Protein AF-A0A6G3ZA09-F1 (afdb_monomer)

pLDDT: mean 88.17, std 11.5, range [48.12, 97.81]

Mean predicted aligned error: 4.64 Å

Foldseek 3Di:
DQAEDFPVNDDAQDWDWDPPDPVQTFTWGWHDDPWIWIHLPDPPDDIWTWDDWQCDDPRYTDIDTDDDRDGDDD

Solvent-accessible surface area (backbone atoms only — not comparable to full-atom values): 4705 Å² total; per-residue (Å²): 131,84,74,61,69,48,75,87,76,59,54,63,71,37,74,43,79,51,91,51,55,91,91,56,73,44,51,35,35,33,38,66,65,99,60,40,34,37,39,42,80,35,95,91,59,74,69,20,46,55,59,67,62,64,46,76,52,99,82,38,51,45,67,43,60,81,52,82,80,50,84,70,80,130

Structure (mmCIF, N/CA/C/O backbone):
data_AF-A0A6G3ZA09-F1
#
_entry.id   AF-A0A6G3ZA09-F1
#
loop_
_atom_site.group_PDB
_atom_site.id
_atom_site.type_symbol
_atom_site.label_atom_id
_atom_site.label_alt_id
_atom_site.label_comp_id
_atom_site.label_asym_id
_atom_site.label_entity_id
_atom_site.label_seq_id
_atom_site.pdbx_PDB_ins_code
_atom_site.Cartn_x
_atom_site.Cartn_y
_atom_site.Cartn_z
_atom_site.occupancy
_atom_site.B_iso_or_equiv
_atom_site.auth_seq_id
_atom_site.auth_comp_id
_atom_site.auth_asym_id
_atom_site.auth_atom_id
_atom_site.pdbx_PDB_model_num
ATOM 1 N N . LEU A 1 1 ? 2.289 -13.554 5.452 1.00 48.12 1 LEU A N 1
ATOM 2 C CA . LEU A 1 1 ? 1.286 -12.475 5.591 1.00 48.12 1 LEU A CA 1
ATOM 3 C C . LEU A 1 1 ? -0.077 -13.020 5.192 1.00 48.12 1 LEU A C 1
ATOM 5 O O . LEU A 1 1 ? -0.246 -13.456 4.060 1.00 48.12 1 LEU A O 1
ATOM 9 N N . SER A 1 2 ? -1.018 -13.081 6.130 1.00 57.81 2 SER A N 1
ATOM 10 C CA . SER A 1 2 ? -2.387 -13.539 5.875 1.00 57.81 2 SER A CA 1
ATOM 11 C C . SER A 1 2 ? -3.194 -12.443 5.170 1.00 57.81 2 SER A C 1
ATOM 13 O O . SER A 1 2 ? -3.949 -11.744 5.824 1.00 57.81 2 SER A O 1
ATOM 15 N N . GLY A 1 3 ? -3.005 -12.289 3.854 1.00 77.50 3 GLY A N 1
ATOM 16 C CA . GLY A 1 3 ? -3.918 -11.713 2.841 1.00 77.50 3 GLY A CA 1
ATOM 17 C C . GLY A 1 3 ? -4.528 -10.306 2.995 1.00 77.50 3 GLY A C 1
ATOM 18 O O . GLY A 1 3 ? -5.046 -9.782 2.014 1.00 77.50 3 GLY A O 1
ATOM 19 N N . ARG A 1 4 ? -4.519 -9.680 4.174 1.00 92.06 4 ARG A N 1
ATOM 20 C CA . ARG A 1 4 ? -5.126 -8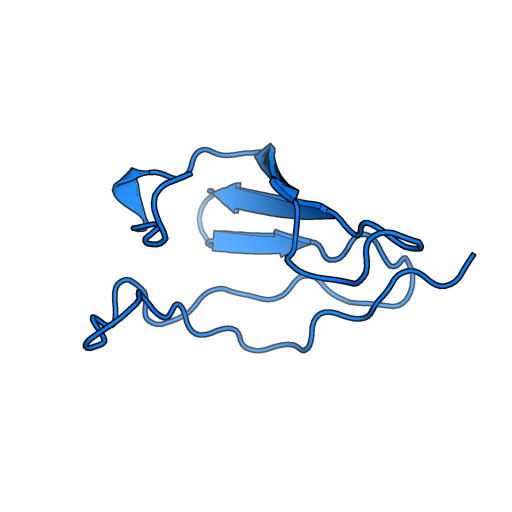.370 4.446 1.00 92.06 4 ARG A CA 1
ATOM 21 C C . ARG A 1 4 ? -4.131 -7.516 5.212 1.00 92.06 4 ARG A C 1
ATOM 23 O O . ARG A 1 4 ? -3.571 -7.983 6.197 1.00 92.06 4 ARG A O 1
ATOM 30 N N . VAL A 1 5 ? -3.939 -6.292 4.741 1.00 93.75 5 VAL A N 1
ATOM 31 C CA . VAL A 1 5 ? -3.057 -5.299 5.352 1.00 93.75 5 VAL A CA 1
ATOM 32 C C . VAL A 1 5 ? -3.884 -4.036 5.545 1.00 93.75 5 VAL A C 1
ATOM 34 O O . VAL A 1 5 ? -4.315 -3.422 4.567 1.00 93.75 5 VAL A O 1
ATOM 37 N N . PHE A 1 6 ? -4.169 -3.689 6.795 1.00 95.81 6 PHE A N 1
ATOM 38 C CA . PHE A 1 6 ? -4.814 -2.434 7.171 1.00 95.81 6 PHE A CA 1
ATOM 39 C C . PHE A 1 6 ? -3.767 -1.338 7.354 1.00 95.81 6 PHE A C 1
ATOM 41 O O . PHE A 1 6 ? -2.589 -1.617 7.558 1.00 95.81 6 PHE A O 1
ATOM 48 N N . SER A 1 7 ? -4.195 -0.078 7.349 1.00 95.19 7 SER A N 1
ATOM 49 C CA . SER A 1 7 ? -3.287 1.048 7.601 1.00 95.19 7 SER A CA 1
ATOM 50 C C . SER A 1 7 ? -2.603 0.967 8.974 1.00 95.19 7 SER A C 1
ATOM 52 O O . SER A 1 7 ? -1.496 1.460 9.128 1.00 95.19 7 SER A O 1
ATOM 54 N N . SER A 1 8 ? -3.235 0.323 9.964 1.00 94.88 8 SER A N 1
ATOM 55 C CA . SER A 1 8 ? -2.658 0.085 11.296 1.00 94.88 8 SER A CA 1
ATOM 56 C C . SER A 1 8 ? -1.541 -0.958 11.320 1.00 94.88 8 SER A C 1
ATOM 58 O O . SER A 1 8 ? -0.842 -1.064 12.323 1.00 94.88 8 SER A O 1
ATOM 60 N N . ASP A 1 9 ? -1.407 -1.744 10.252 1.00 94.38 9 ASP A N 1
ATOM 61 C CA . ASP A 1 9 ? -0.375 -2.774 10.124 1.00 94.38 9 ASP A CA 1
ATOM 62 C C . ASP A 1 9 ? 0.904 -2.213 9.476 1.00 94.38 9 ASP A C 1
ATOM 64 O O . ASP A 1 9 ? 1.914 -2.912 9.399 1.00 94.38 9 ASP A O 1
ATOM 68 N N . LEU A 1 10 ? 0.853 -0.969 8.986 1.00 93.62 10 LEU A N 1
ATOM 69 C CA . LEU A 1 10 ? 1.943 -0.297 8.288 1.00 93.62 10 LEU A CA 1
ATOM 70 C C . LEU A 1 10 ? 2.787 0.533 9.261 1.00 93.62 10 LEU A C 1
ATOM 72 O O . LEU A 1 10 ? 2.294 1.062 10.258 1.00 93.62 10 LEU A O 1
ATOM 76 N N . SER A 1 11 ? 4.065 0.684 8.931 1.00 96.06 11 SER A N 1
ATOM 77 C CA . SER A 1 11 ? 4.999 1.577 9.613 1.00 96.06 11 SER A CA 1
ATOM 78 C C . SER A 1 11 ? 5.748 2.424 8.591 1.00 96.06 11 SER A C 1
ATOM 80 O O . SER A 1 11 ? 5.898 2.007 7.444 1.00 96.06 11 SER A O 1
ATOM 82 N N . ASP A 1 12 ? 6.237 3.588 9.016 1.00 97.44 12 ASP A N 1
ATOM 83 C CA . ASP A 1 12 ? 7.096 4.424 8.178 1.00 97.44 12 ASP A CA 1
ATOM 84 C C . ASP A 1 12 ? 8.357 3.662 7.735 1.00 97.44 12 ASP A C 1
ATOM 86 O O . ASP A 1 12 ? 8.932 2.893 8.515 1.00 97.44 12 ASP A O 1
ATOM 90 N N . GLY A 1 13 ? 8.751 3.841 6.474 1.00 95.62 13 GLY A N 1
ATOM 91 C CA . GLY A 1 13 ? 9.873 3.148 5.840 1.00 95.62 13 GLY A CA 1
ATOM 92 C C . GLY A 1 13 ? 9.670 1.642 5.640 1.00 95.62 13 GLY A C 1
ATOM 93 O O . GLY A 1 13 ? 10.644 0.918 5.419 1.00 95.62 13 GLY A O 1
ATOM 94 N N . LEU A 1 14 ? 8.439 1.130 5.748 1.00 94.81 14 LEU A N 1
ATOM 95 C CA . LEU A 1 14 ? 8.167 -0.292 5.539 1.00 94.81 14 LEU A CA 1
ATOM 96 C C . LEU A 1 14 ? 8.414 -0.666 4.074 1.00 94.81 14 LEU A C 1
ATOM 98 O O . LEU A 1 14 ? 7.681 -0.233 3.189 1.00 94.81 14 LEU A O 1
ATOM 102 N N . GLN A 1 15 ? 9.391 -1.540 3.843 1.00 92.44 15 GLN A N 1
ATOM 103 C CA . GLN A 1 15 ? 9.585 -2.205 2.557 1.00 92.44 15 GLN A CA 1
AT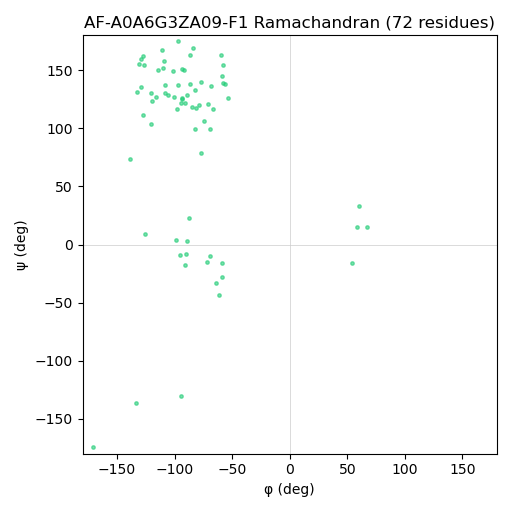OM 104 C C . GLN A 1 15 ? 8.684 -3.440 2.494 1.00 92.44 15 GLN A C 1
ATOM 106 O O . GLN A 1 15 ? 8.783 -4.344 3.330 1.00 92.44 15 GLN A O 1
ATOM 111 N N . ALA A 1 16 ? 7.764 -3.451 1.532 1.00 89.50 16 ALA A N 1
ATOM 112 C CA . ALA A 1 16 ? 6.786 -4.509 1.350 1.00 89.50 16 ALA A CA 1
ATOM 113 C C . ALA A 1 16 ? 7.003 -5.208 -0.002 1.00 89.50 16 ALA A C 1
ATOM 115 O O . ALA A 1 16 ? 7.000 -4.539 -1.039 1.00 89.50 16 ALA A O 1
ATOM 116 N N . PRO A 1 17 ? 7.134 -6.548 -0.026 1.00 87.81 17 PRO A N 1
ATOM 117 C CA . PRO A 1 17 ? 7.201 -7.283 -1.279 1.00 87.81 17 PRO A CA 1
ATOM 118 C C . PRO A 1 17 ? 5.851 -7.219 -1.994 1.00 87.81 17 PRO A C 1
ATOM 120 O O . PRO A 1 17 ? 4.793 -7.401 -1.379 1.00 87.81 17 PRO A O 1
ATOM 123 N N . THR A 1 18 ? 5.882 -6.996 -3.304 1.00 86.62 18 THR A N 1
ATOM 124 C CA . THR A 1 18 ? 4.687 -7.089 -4.145 1.00 86.62 18 THR A CA 1
ATOM 125 C C . THR A 1 18 ? 4.426 -8.539 -4.568 1.00 86.62 18 THR A C 1
ATOM 127 O O . THR A 1 18 ? 5.260 -9.426 -4.392 1.00 86.62 18 THR A O 1
ATOM 130 N N . LEU A 1 19 ? 3.245 -8.798 -5.141 1.00 86.75 19 LEU A N 1
ATOM 131 C CA . LEU A 1 19 ? 2.918 -10.086 -5.770 1.00 86.75 19 LEU A CA 1
ATOM 132 C C . LEU A 1 19 ? 3.351 -10.132 -7.250 1.00 86.75 19 LEU A C 1
ATOM 134 O O . LEU A 1 19 ? 2.775 -10.883 -8.038 1.00 86.75 19 LEU A O 1
ATOM 138 N N . SER A 1 20 ? 4.319 -9.302 -7.646 1.00 80.94 20 SER A N 1
ATOM 139 C CA . SER A 1 20 ? 4.953 -9.399 -8.964 1.00 80.94 20 SER A CA 1
ATOM 140 C C . SER A 1 20 ? 5.618 -10.770 -9.129 1.00 80.94 20 SER A C 1
ATOM 142 O O . SER A 1 20 ? 5.766 -11.523 -8.159 1.00 80.94 20 SER A O 1
ATOM 144 N N . ASP A 1 21 ? 5.928 -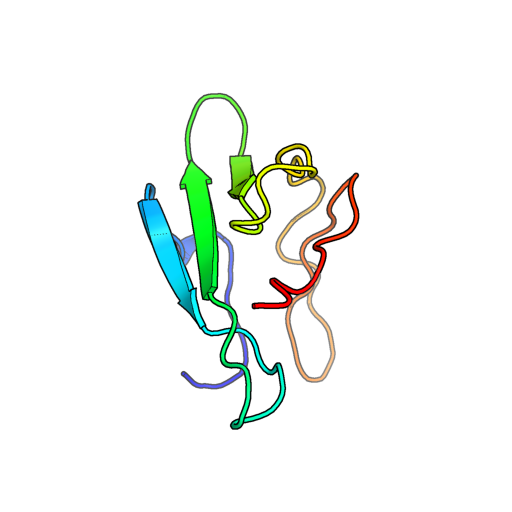11.161 -10.367 1.00 71.69 21 ASP A N 1
ATOM 145 C CA . ASP A 1 21 ? 6.438 -12.505 -10.620 1.00 71.69 21 ASP A CA 1
ATOM 146 C C . ASP A 1 21 ? 7.727 -12.803 -9.828 1.00 71.69 21 ASP A C 1
ATOM 148 O O . ASP A 1 21 ? 8.480 -11.917 -9.434 1.00 71.69 21 ASP A O 1
ATOM 152 N N . ALA A 1 22 ? 7.982 -14.086 -9.565 1.00 60.75 22 ALA A N 1
ATOM 153 C CA . ALA A 1 22 ? 9.124 -14.495 -8.747 1.00 60.75 22 ALA A CA 1
ATOM 154 C C . ALA A 1 22 ? 10.491 -14.258 -9.421 1.00 60.75 22 ALA A C 1
ATOM 156 O O . ALA A 1 22 ? 11.523 -14.462 -8.782 1.00 60.75 22 ALA A O 1
ATOM 157 N N . THR A 1 23 ? 10.509 -13.906 -10.708 1.00 65.38 23 THR A N 1
ATOM 158 C CA . THR A 1 23 ? 11.727 -13.609 -11.468 1.00 65.38 23 THR A CA 1
ATOM 159 C C . THR A 1 23 ? 12.111 -12.133 -11.418 1.00 65.38 23 THR A C 1
ATOM 161 O O . THR A 1 23 ? 13.279 -11.829 -11.644 1.00 65.38 23 THR A O 1
ATOM 164 N N . ASP A 1 24 ? 11.175 -11.262 -11.042 1.00 67.12 24 ASP A N 1
ATOM 165 C CA . ASP A 1 24 ? 11.378 -9.839 -10.791 1.00 67.12 24 ASP A CA 1
ATOM 166 C C . ASP A 1 24 ? 10.583 -9.398 -9.542 1.00 67.12 24 ASP A C 1
ATOM 168 O O . ASP A 1 24 ? 9.510 -8.785 -9.634 1.00 67.12 24 ASP A O 1
ATOM 172 N N . PRO A 1 25 ? 11.054 -9.784 -8.338 1.00 64.25 25 PRO A N 1
ATOM 173 C CA . PRO A 1 25 ? 10.414 -9.381 -7.100 1.00 64.25 25 PRO A CA 1
ATOM 174 C C . PRO A 1 25 ? 10.617 -7.878 -6.890 1.00 64.25 25 PRO A C 1
ATOM 176 O O . PRO A 1 25 ? 11.661 -7.444 -6.407 1.00 64.25 2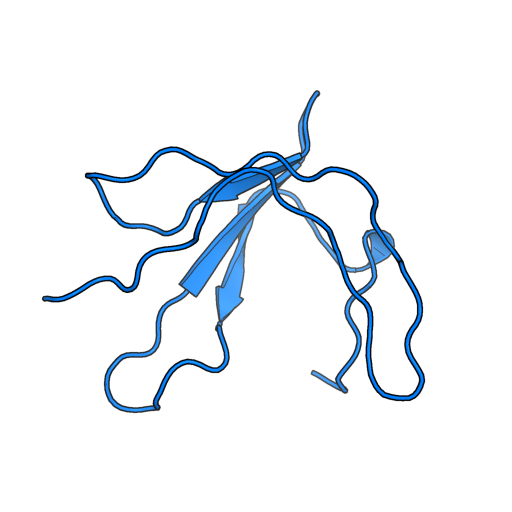5 PRO A O 1
ATOM 179 N N . SER A 1 26 ? 9.600 -7.083 -7.220 1.00 79.62 26 SER A N 1
ATOM 180 C CA . SER A 1 26 ? 9.585 -5.663 -6.885 1.00 79.62 26 SER A CA 1
ATOM 181 C C . SER A 1 26 ? 9.109 -5.452 -5.449 1.00 79.62 26 SER A C 1
ATOM 183 O O . SER A 1 26 ? 8.106 -6.025 -5.002 1.00 79.62 26 SER A O 1
ATOM 185 N N . GLU A 1 27 ? 9.841 -4.622 -4.716 1.00 87.50 27 GLU A N 1
ATOM 186 C CA . GLU A 1 27 ? 9.427 -4.090 -3.423 1.00 87.50 27 GLU A CA 1
ATOM 187 C C . GLU A 1 27 ? 8.920 -2.663 -3.606 1.00 87.50 27 GLU A C 1
ATOM 189 O O . GLU A 1 27 ? 9.393 -1.929 -4.474 1.00 87.50 27 GLU A O 1
ATOM 194 N N . ILE A 1 28 ? 7.969 -2.275 -2.765 1.00 91.88 28 ILE A N 1
ATOM 195 C CA . ILE A 1 28 ? 7.543 -0.885 -2.608 1.00 91.88 28 ILE A CA 1
ATOM 196 C C . ILE A 1 28 ? 7.892 -0.415 -1.202 1.00 91.88 28 ILE A C 1
ATOM 198 O O . ILE A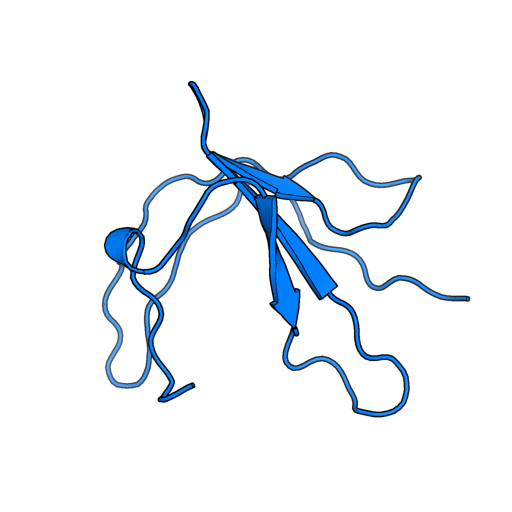 1 28 ? 7.864 -1.208 -0.255 1.00 91.88 28 ILE A O 1
ATOM 202 N N . THR A 1 29 ? 8.165 0.876 -1.054 1.00 94.31 29 THR A N 1
ATOM 203 C CA . THR A 1 29 ? 8.394 1.489 0.259 1.00 94.31 29 THR A CA 1
ATOM 204 C C . THR A 1 29 ? 7.181 2.315 0.653 1.00 94.31 29 THR A C 1
ATOM 206 O O . THR A 1 29 ? 6.719 3.148 -0.123 1.00 94.31 29 THR A O 1
ATOM 209 N N . ILE A 1 30 ? 6.657 2.080 1.855 1.00 96.19 30 ILE A N 1
ATOM 210 C CA . ILE A 1 30 ? 5.572 2.867 2.445 1.00 96.19 30 ILE A CA 1
ATOM 211 C C . ILE A 1 30 ? 6.180 3.950 3.334 1.00 96.19 30 ILE A C 1
ATOM 213 O O . ILE A 1 30 ? 6.871 3.632 4.302 1.00 96.19 30 ILE A O 1
ATOM 217 N N . ASN A 1 31 ? 5.871 5.210 3.045 1.00 96.81 31 ASN A N 1
ATOM 218 C CA . ASN A 1 31 ? 6.296 6.356 3.845 1.00 96.81 31 ASN A CA 1
ATOM 219 C C . ASN A 1 31 ? 5.083 6.927 4.592 1.00 96.81 31 ASN A C 1
ATOM 221 O O . ASN A 1 31 ? 4.0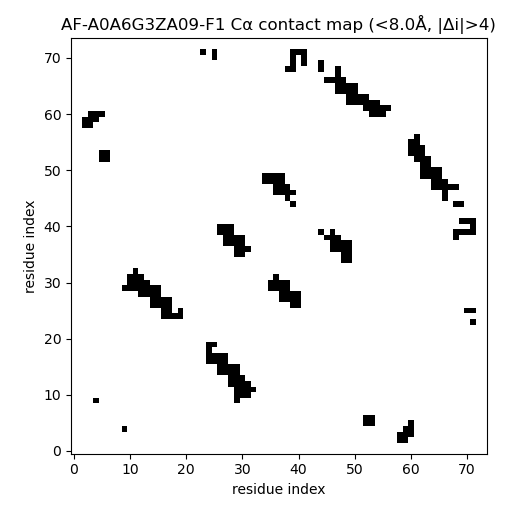30 7.153 3.992 1.00 96.81 31 ASN A O 1
ATOM 225 N N . ILE A 1 32 ? 5.212 7.149 5.900 1.00 96.56 32 ILE A N 1
ATOM 226 C CA . ILE A 1 32 ? 4.147 7.676 6.764 1.00 96.56 32 ILE A CA 1
ATOM 227 C C . ILE A 1 32 ? 4.636 8.984 7.392 1.00 96.56 32 ILE A C 1
ATOM 229 O O . ILE A 1 32 ? 5.416 8.972 8.344 1.00 96.56 32 ILE A O 1
ATOM 233 N N . GLY A 1 33 ? 4.139 10.113 6.881 1.00 92.88 33 GLY A N 1
ATOM 234 C CA . GLY A 1 33 ? 4.448 11.455 7.374 1.00 92.88 33 GLY A CA 1
ATOM 235 C C . GLY A 1 33 ? 3.198 12.322 7.531 1.00 92.88 33 GLY A C 1
ATOM 236 O O . GLY A 1 33 ? 2.184 11.872 8.061 1.00 92.88 33 GLY A O 1
ATOM 237 N N . GLU A 1 34 ? 3.289 13.583 7.097 1.00 93.00 34 GLU A N 1
ATOM 238 C CA . GLU A 1 34 ? 2.117 14.464 6.960 1.00 93.00 34 GLU A CA 1
ATOM 239 C C . GLU A 1 34 ? 1.125 13.885 5.942 1.00 93.00 34 GLU A C 1
ATOM 241 O O . GLU A 1 34 ? -0.065 13.779 6.234 1.00 93.00 34 GLU A O 1
ATOM 246 N N . ASP A 1 35 ? 1.663 13.404 4.820 1.00 93.94 35 ASP A N 1
ATOM 247 C CA . ASP A 1 35 ? 0.981 12.560 3.848 1.00 93.94 35 ASP A CA 1
ATOM 248 C C . ASP A 1 35 ? 1.544 11.130 3.896 1.00 93.94 35 ASP A C 1
ATOM 250 O O . ASP A 1 35 ? 2.668 10.888 4.352 1.00 93.94 35 ASP A O 1
ATOM 254 N N . VAL A 1 36 ? 0.751 10.166 3.423 1.00 96.81 36 VAL A N 1
ATOM 255 C CA . VAL A 1 36 ? 1.196 8.780 3.231 1.00 96.81 36 VAL A CA 1
ATOM 256 C C . VAL A 1 36 ? 1.507 8.581 1.755 1.00 96.81 36 VAL A C 1
ATOM 258 O O . VAL A 1 36 ? 0.647 8.841 0.912 1.00 96.81 36 VAL A O 1
ATOM 261 N N . THR A 1 37 ? 2.705 8.089 1.442 1.00 97.19 37 THR A N 1
ATOM 262 C CA . THR A 1 37 ? 3.131 7.842 0.058 1.00 97.19 37 THR A CA 1
ATOM 263 C C . THR A 1 37 ? 3.680 6.434 -0.144 1.00 97.19 37 THR A C 1
ATOM 265 O O . THR A 1 37 ? 4.068 5.749 0.808 1.00 97.19 37 THR A O 1
ATOM 268 N N . ILE A 1 38 ? 3.689 5.994 -1.402 1.00 95.94 38 ILE A N 1
ATOM 269 C CA . ILE A 1 38 ? 4.317 4.753 -1.853 1.00 95.94 38 ILE A CA 1
ATOM 270 C C . ILE A 1 38 ? 5.398 5.091 -2.878 1.00 95.94 38 ILE A C 1
ATOM 272 O O . ILE A 1 38 ? 5.093 5.677 -3.917 1.00 95.94 38 ILE A O 1
ATOM 276 N N . THR A 1 39 ? 6.628 4.662 -2.610 1.00 92.75 39 THR A N 1
ATOM 277 C CA . THR A 1 39 ? 7.749 4.730 -3.557 1.00 92.75 39 THR A CA 1
ATOM 278 C C . THR A 1 39 ? 7.846 3.409 -4.323 1.00 92.75 39 THR A C 1
ATOM 280 O O . THR A 1 39 ? 7.935 2.345 -3.702 1.00 92.75 39 THR A O 1
ATOM 283 N N . ASP A 1 40 ? 7.823 3.461 -5.662 1.00 85.25 40 ASP A N 1
ATOM 284 C CA . ASP A 1 40 ? 7.870 2.276 -6.545 1.00 85.25 40 ASP A CA 1
ATOM 285 C C . ASP A 1 40 ? 9.288 1.816 -6.927 1.00 85.25 40 ASP A C 1
ATOM 287 O O . ASP A 1 40 ? 9.447 0.857 -7.681 1.00 85.25 40 ASP A O 1
ATOM 291 N N . ASN A 1 41 ? 10.314 2.477 -6.376 1.00 78.94 41 ASN A N 1
ATOM 292 C CA . ASN A 1 41 ? 11.736 2.225 -6.625 1.00 78.94 41 ASN A CA 1
ATOM 293 C C . ASN A 1 41 ? 12.162 2.350 -8.107 1.00 78.94 41 ASN A C 1
ATOM 295 O O . ASN A 1 41 ? 13.263 1.928 -8.464 1.00 78.94 41 ASN A O 1
ATOM 299 N N . ASN A 1 42 ? 11.336 2.956 -8.968 1.00 81.88 42 ASN A N 1
ATOM 300 C CA . ASN A 1 42 ? 11.695 3.335 -10.330 1.00 81.88 42 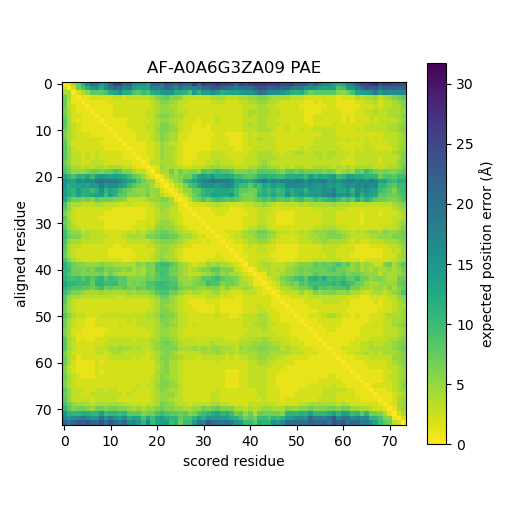ASN A CA 1
ATOM 301 C C . ASN A 1 42 ? 12.094 4.818 -10.370 1.00 81.88 42 ASN A C 1
ATOM 303 O O . ASN A 1 42 ? 11.262 5.700 -10.176 1.00 81.88 42 ASN A O 1
ATOM 307 N N . ASP A 1 43 ? 13.355 5.104 -10.710 1.00 79.75 43 ASP A N 1
ATOM 308 C CA . ASP A 1 43 ? 13.903 6.474 -10.757 1.00 79.75 43 ASP A CA 1
ATOM 309 C C . ASP A 1 43 ? 13.159 7.427 -11.719 1.00 79.75 43 ASP A C 1
ATOM 311 O O . ASP A 1 43 ? 13.334 8.644 -11.653 1.00 79.75 43 ASP A O 1
ATOM 315 N N . ASN A 1 44 ? 12.343 6.896 -12.637 1.00 81.44 44 ASN A N 1
ATOM 316 C CA . ASN A 1 44 ? 11.554 7.683 -13.590 1.00 81.44 44 ASN A CA 1
ATOM 317 C C . ASN A 1 44 ? 10.092 7.881 -13.161 1.00 81.44 44 ASN A C 1
ATOM 319 O O . ASN A 1 44 ? 9.307 8.437 -13.934 1.00 81.44 44 ASN A O 1
ATOM 323 N N . SER A 1 45 ? 9.713 7.409 -11.975 1.00 82.81 45 SER A N 1
ATOM 324 C CA . SER A 1 45 ? 8.360 7.503 -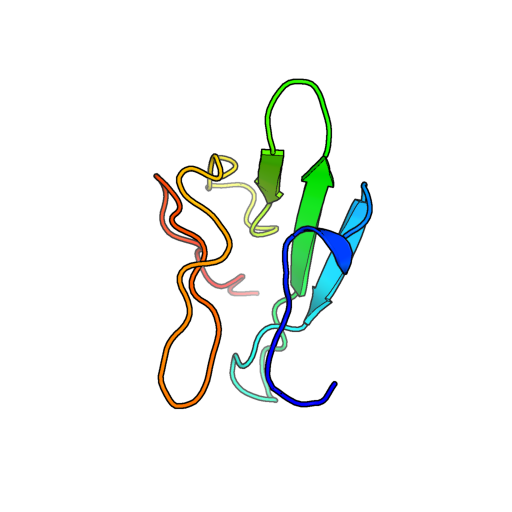11.437 1.00 82.81 45 SER A CA 1
ATOM 325 C C . SER A 1 45 ? 8.306 8.480 -10.266 1.00 82.81 45 SER A C 1
ATOM 327 O O . SER A 1 45 ? 9.298 8.718 -9.578 1.00 82.81 45 SER A O 1
ATOM 329 N N . ALA A 1 46 ? 7.140 9.085 -10.060 1.00 88.38 46 ALA A N 1
ATOM 330 C CA . ALA A 1 46 ? 6.880 9.890 -8.875 1.00 88.38 46 ALA A CA 1
ATOM 331 C C . ALA A 1 46 ? 6.256 9.012 -7.786 1.00 88.38 46 ALA A C 1
ATOM 333 O O . ALA A 1 46 ? 5.504 8.086 -8.096 1.00 88.38 46 ALA A O 1
ATOM 334 N N . ASP A 1 47 ? 6.511 9.349 -6.522 1.00 92.94 47 ASP A N 1
ATOM 335 C CA . ASP A 1 47 ? 5.821 8.721 -5.397 1.00 92.94 47 ASP A CA 1
ATOM 336 C C . ASP A 1 47 ? 4.299 8.881 -5.534 1.00 92.94 47 ASP A C 1
ATOM 338 O O . ASP A 1 47 ? 3.793 9.952 -5.884 1.00 92.94 47 ASP A O 1
ATOM 342 N N . ALA A 1 48 ? 3.565 7.813 -5.226 1.00 96.25 48 ALA A N 1
ATOM 343 C CA . ALA A 1 48 ? 2.108 7.810 -5.249 1.00 96.25 48 ALA A CA 1
ATOM 344 C C . ALA A 1 48 ? 1.555 8.238 -3.887 1.00 96.25 48 ALA A C 1
ATOM 346 O O . ALA A 1 48 ? 1.902 7.636 -2.869 1.00 96.25 48 ALA A O 1
ATOM 347 N N . ASN A 1 49 ? 0.650 9.214 -3.848 1.00 97.12 49 ASN A N 1
ATOM 348 C CA . ASN A 1 49 ? -0.054 9.575 -2.620 1.00 97.12 49 ASN A CA 1
ATOM 349 C C . ASN A 1 49 ? -1.147 8.555 -2.322 1.00 97.12 49 ASN A C 1
ATOM 351 O O . ASN A 1 49 ? -1.886 8.119 -3.211 1.00 97.12 49 ASN A O 1
ATOM 355 N N . VAL A 1 50 ? -1.294 8.210 -1.047 1.00 97.31 50 VAL A N 1
ATOM 356 C CA . VAL A 1 50 ? -2.351 7.322 -0.570 1.00 97.31 50 VAL A CA 1
ATOM 357 C C . VAL A 1 50 ? -3.570 8.149 -0.168 1.00 97.31 50 VAL A C 1
ATOM 359 O O . VAL A 1 50 ? -3.510 9.016 0.701 1.00 97.31 50 VAL A O 1
ATOM 362 N N . GLY A 1 51 ? -4.699 7.859 -0.808 1.00 96.38 51 GLY A N 1
ATOM 363 C CA . GLY A 1 51 ? -5.995 8.466 -0.534 1.00 96.38 51 GLY A CA 1
ATOM 364 C C . GLY A 1 51 ? -6.826 7.629 0.448 1.00 96.38 51 GLY A C 1
ATOM 365 O O . GLY A 1 51 ? -6.341 7.242 1.511 1.00 96.38 51 GLY A O 1
ATOM 366 N N . PRO A 1 52 ? -8.102 7.332 0.134 1.00 97.25 52 PRO A N 1
ATOM 367 C CA . PRO A 1 52 ? -8.926 6.458 0.964 1.00 97.25 52 PRO A CA 1
ATOM 368 C C . PRO A 1 52 ? -8.269 5.097 1.246 1.00 97.25 52 PRO A C 1
ATOM 370 O O . PRO A 1 52 ? -7.922 4.352 0.327 1.00 97.25 52 PRO A O 1
ATOM 373 N N . VAL A 1 53 ? -8.163 4.756 2.529 1.00 96.94 53 VAL A N 1
ATOM 374 C CA . VAL A 1 53 ? -7.590 3.498 3.031 1.00 96.94 53 VAL A CA 1
ATOM 375 C C . VAL A 1 53 ? -8.652 2.598 3.657 1.00 96.94 53 VAL A C 1
ATOM 377 O O . VAL A 1 53 ? -9.758 3.039 3.977 1.00 96.94 53 VAL A O 1
ATOM 380 N N . ASN A 1 54 ? -8.288 1.337 3.898 1.00 97.12 54 ASN A N 1
ATOM 381 C CA . ASN A 1 54 ? -9.102 0.353 4.622 1.00 97.12 54 ASN A CA 1
ATOM 382 C C . ASN A 1 54 ? -10.464 0.055 3.968 1.00 97.12 54 ASN A C 1
ATOM 384 O O . ASN A 1 54 ? -11.440 -0.247 4.659 1.00 97.12 54 ASN A O 1
ATOM 388 N N . ILE A 1 55 ? -10.549 0.093 2.636 1.00 97.81 55 ILE A N 1
ATOM 389 C CA . ILE A 1 55 ? -11.760 -0.323 1.922 1.00 97.81 55 ILE A CA 1
ATOM 390 C C . ILE A 1 55 ? -11.829 -1.854 1.967 1.00 97.81 55 ILE A C 1
ATOM 392 O O . ILE A 1 55 ? -11.056 -2.551 1.310 1.00 97.81 55 ILE A O 1
ATOM 396 N N . VAL A 1 56 ? -12.737 -2.388 2.785 1.00 96.69 56 VAL A N 1
ATOM 397 C CA . VAL A 1 56 ? -12.840 -3.831 3.039 1.00 96.69 56 VAL A CA 1
ATOM 398 C C . VAL A 1 56 ? -13.561 -4.538 1.891 1.00 96.69 56 VAL A C 1
ATOM 400 O O . VAL A 1 56 ? -14.730 -4.271 1.616 1.00 96.69 56 VAL A O 1
ATOM 403 N N . GLY A 1 57 ? -12.868 -5.482 1.254 1.00 94.38 57 GLY A N 1
ATOM 404 C CA . GLY A 1 57 ? -13.436 -6.420 0.288 1.00 94.38 57 GLY A CA 1
ATOM 405 C C . GLY A 1 57 ? -13.784 -7.771 0.922 1.00 94.38 57 GLY A C 1
ATOM 406 O O . GLY A 1 57 ? -13.463 -8.054 2.077 1.00 94.38 57 GLY A O 1
ATOM 407 N N . THR A 1 58 ? -14.401 -8.662 0.144 1.00 95.44 58 THR A N 1
ATOM 408 C CA . THR A 1 58 ? -14.715 -10.032 0.596 1.00 95.44 58 THR A CA 1
ATOM 409 C C . THR A 1 58 ? -13.450 -10.847 0.890 1.00 95.44 58 THR A C 1
ATOM 411 O O . THR A 1 58 ? -13.422 -11.663 1.814 1.00 95.44 58 THR A O 1
ATOM 414 N N . ASN A 1 59 ? -12.377 -10.595 0.142 1.00 92.69 59 ASN A N 1
ATOM 415 C CA . ASN A 1 59 ? -11.125 -11.348 0.173 1.00 92.69 59 ASN A CA 1
ATOM 416 C C . ASN A 1 59 ? -9.874 -10.482 0.411 1.00 92.69 59 ASN A C 1
ATOM 418 O O . ASN A 1 59 ? -8.771 -11.006 0.313 1.00 92.69 59 ASN A O 1
ATOM 422 N N . GLY A 1 60 ? -10.015 -9.198 0.750 1.00 94.00 60 GLY A N 1
ATOM 423 C CA . GLY A 1 60 ? -8.872 -8.285 0.821 1.00 94.00 60 GLY A CA 1
ATOM 424 C C . GLY A 1 60 ? -9.196 -6.922 1.425 1.00 94.00 60 GLY A C 1
ATOM 425 O O . GLY A 1 60 ? -10.305 -6.687 1.908 1.00 94.00 60 GLY A O 1
ATOM 426 N N . VAL A 1 61 ? -8.207 -6.034 1.382 1.00 96.12 61 VAL A N 1
ATOM 427 C CA . VAL A 1 61 ? -8.312 -4.617 1.751 1.00 96.12 61 VAL A CA 1
ATOM 428 C C . VAL A 1 61 ? -7.730 -3.800 0.602 1.00 96.12 61 VAL A C 1
ATOM 430 O O . VAL A 1 61 ? -6.689 -4.171 0.064 1.00 96.12 61 VAL A O 1
ATOM 433 N N . ILE A 1 62 ? -8.413 -2.725 0.214 1.00 96.50 62 ILE A N 1
ATOM 434 C CA . ILE A 1 62 ? -7.972 -1.801 -0.834 1.00 96.50 62 ILE A CA 1
ATOM 435 C C . ILE A 1 62 ? -7.553 -0.480 -0.185 1.00 96.50 62 ILE A C 1
ATOM 437 O O . ILE A 1 62 ? -8.251 0.047 0.689 1.00 96.50 62 ILE A O 1
ATOM 441 N N . HIS A 1 63 ? -6.435 0.054 -0.671 1.00 96.62 63 HIS A N 1
ATOM 442 C CA . HIS A 1 63 ? -5.967 1.417 -0.433 1.00 96.62 63 HIS A CA 1
ATOM 443 C C . HIS A 1 63 ? -5.852 2.103 -1.796 1.00 96.62 63 HIS A C 1
ATOM 445 O O . HIS A 1 63 ? -5.321 1.512 -2.736 1.00 96.62 63 HIS A O 1
ATOM 451 N N . VAL A 1 64 ? -6.418 3.298 -1.933 1.00 97.69 64 VAL A N 1
ATOM 452 C CA . VAL A 1 64 ? -6.437 4.043 -3.201 1.00 97.69 64 VAL A CA 1
ATOM 453 C C . VAL A 1 64 ? -5.161 4.867 -3.326 1.00 97.69 64 VAL A C 1
ATOM 455 O O . VAL A 1 64 ? -4.761 5.506 -2.358 1.00 97.69 64 VAL A O 1
ATOM 458 N N . ILE A 1 65 ? -4.572 4.891 -4.521 1.00 97.06 65 ILE A N 1
ATOM 459 C CA . ILE A 1 65 ? -3.405 5.714 -4.857 1.00 97.06 65 ILE A CA 1
ATOM 460 C C . ILE A 1 65 ? -3.671 6.565 -6.102 1.00 97.06 65 ILE A C 1
ATOM 462 O O . ILE A 1 65 ? -4.519 6.205 -6.923 1.00 97.06 65 ILE A O 1
ATOM 466 N N . ASP A 1 66 ? -2.977 7.695 -6.227 1.00 96.75 66 ASP A N 1
ATOM 467 C CA . ASP A 1 66 ? -3.154 8.664 -7.321 1.00 96.75 66 ASP A CA 1
ATOM 468 C C . ASP A 1 66 ? -2.174 8.494 -8.497 1.00 96.75 66 ASP A C 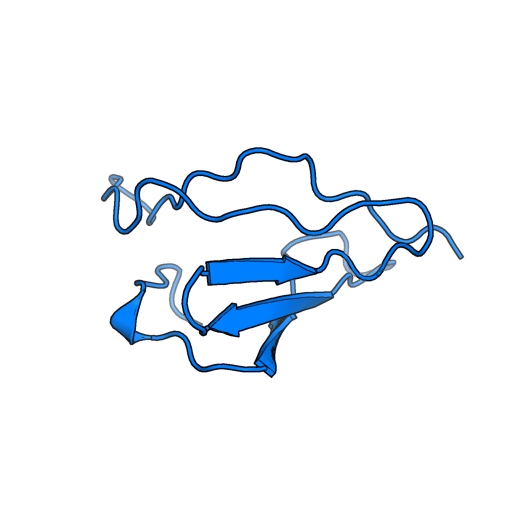1
ATOM 470 O O . ASP A 1 66 ? -2.377 9.100 -9.552 1.00 96.75 66 ASP A O 1
ATOM 474 N N . ALA A 1 67 ? -1.166 7.632 -8.350 1.00 93.75 67 ALA A N 1
ATOM 475 C CA . ALA A 1 67 ? -0.195 7.297 -9.385 1.00 93.75 67 ALA A CA 1
ATOM 476 C C . ALA A 1 67 ? -0.079 5.778 -9.600 1.00 93.75 67 ALA A C 1
ATOM 478 O O . ALA A 1 67 ? -0.516 4.966 -8.784 1.00 93.75 67 ALA A O 1
ATOM 479 N N . VAL A 1 68 ? 0.486 5.391 -10.745 1.00 91.00 68 VAL A N 1
ATOM 480 C CA . VAL A 1 68 ? 0.699 3.987 -11.118 1.00 91.00 68 VAL A CA 1
ATOM 481 C C . VAL A 1 68 ? 2.098 3.562 -10.687 1.00 91.00 68 VAL A C 1
ATOM 483 O O . VAL A 1 68 ? 3.069 4.182 -11.100 1.00 91.00 68 VAL A O 1
ATOM 486 N N . ILE A 1 69 ? 2.183 2.470 -9.925 1.00 90.75 69 ILE A N 1
ATOM 487 C CA . ILE A 1 69 ? 3.444 1.801 -9.581 1.00 90.75 69 ILE A CA 1
ATOM 488 C C . ILE A 1 69 ? 3.982 1.105 -10.833 1.00 90.75 69 ILE A C 1
ATOM 490 O O . ILE A 1 69 ? 3.298 0.250 -11.410 1.00 90.75 69 ILE A O 1
ATOM 494 N N . LEU A 1 70 ? 5.190 1.466 -11.259 1.00 86.44 70 LEU A N 1
ATOM 495 C CA . LEU A 1 70 ? 5.848 0.862 -12.411 1.00 86.44 70 LEU A CA 1
ATOM 496 C C . LEU A 1 70 ? 6.819 -0.240 -11.964 1.00 86.44 70 LEU A C 1
ATOM 498 O O . LEU A 1 70 ? 7.577 -0.040 -11.020 1.00 86.44 70 LEU A O 1
ATOM 502 N N . PRO A 1 71 ? 6.851 -1.398 -12.647 1.00 78.25 71 PRO A N 1
ATOM 503 C CA . PRO A 1 71 ? 7.885 -2.399 -12.411 1.00 78.25 71 PRO A CA 1
ATOM 504 C C . PRO A 1 71 ? 9.286 -1.829 -12.661 1.00 78.25 71 PRO A C 1
ATOM 506 O O . PRO A 1 71 ? 9.490 -1.034 -13.586 1.00 78.25 71 PRO A O 1
ATOM 509 N N . VAL A 1 72 ? 10.259 -2.272 -11.869 1.00 73.06 72 VAL A N 1
ATOM 510 C CA . VAL A 1 72 ? 11.672 -1.964 -12.094 1.00 73.06 72 VAL A CA 1
ATOM 511 C C . VAL A 1 72 ? 12.228 -2.931 -13.139 1.00 73.06 72 VAL A C 1
ATOM 513 O O . VAL A 1 72 ? 12.544 -4.068 -12.839 1.00 73.06 72 VAL A O 1
ATOM 516 N N . THR A 1 73 ? 12.339 -2.516 -14.400 1.00 66.00 73 THR A N 1
ATOM 517 C CA . THR A 1 73 ? 13.043 -3.337 -15.399 1.00 66.00 73 THR A CA 1
ATOM 518 C C . THR A 1 73 ? 14.547 -3.102 -15.267 1.00 66.00 73 THR A C 1
ATOM 520 O O . THR A 1 73 ? 14.984 -1.967 -15.466 1.00 66.00 73 THR A O 1
ATOM 523 N N . LEU A 1 74 ? 15.316 -4.145 -14.936 1.00 58.38 74 LEU A N 1
ATOM 524 C CA . LEU A 1 74 ? 16.789 -4.115 -14.928 1.00 58.38 74 LEU A CA 1
ATOM 525 C C . LEU A 1 74 ? 17.391 -3.754 -16.296 1.00 58.38 74 LEU A C 1
ATOM 527 O O . LEU A 1 74 ? 16.864 -4.232 -17.329 1.00 58.38 74 LEU A O 1
#

Radius of gyration: 12.47 Å; Cα contacts (8 Å, |Δi|>4): 129; chains: 1; bounding box: 32×29×27 Å

Sequence (74 aa):
LSGRVFSSDLSDGLQAPTLSDATDPSEITINIGEDVTITDNNDNSADANVGPVNIVGTNGVIHVIDAVILPVTL

Secondary structure (DSSP, 8-state):
--S---GGG--TTEEEE-SS-TTS--EEEEEESSSEEEE-S-TTSPPEEB-S--EE-SS-EE--BSSPPPP---